Protein AF-A0A967JUR2-F1 (afdb_monomer)

Sequence (58 aa):
SHIQYEATIEDPEVFSRPWTISLLLYRHVEPDAQLLEFRCVPFSEKLLYREVLPDTAE

Foldseek 3Di:
DKDFDKDWDQDVVPDVGIDMDTDIGDDDPDPPDDDDDDPPCVVCCCVPCVVPDPPPDD

Secondary structure (DSSP, 8-state):
-EEEEEEEE--TTT-SS-EEEEEEEEPP-STT-------HHHHHHHHHSTTTS-TT--

Mean predicted aligned error: 9.86 Å

Radius of gyration: 20.63 Å; Cα contacts (8 Å, |Δi|>4): 43; chains: 1; bounding box: 49×25×43 Å

pLDDT: mean 86.67, std 10.27, range [51.53, 98.19]

Solvent-accessible surface area (backbone atoms only — not comparable to full-atom values): 4071 Å² total; per-residue (Å²): 122,71,43,85,44,73,51,76,47,72,57,71,94,84,35,98,63,70,51,72,53,77,50,78,47,78,63,83,79,56,98,80,68,71,86,80,83,78,60,58,66,79,59,46,45,62,71,76,38,55,93,74,55,68,98,78,77,126

Structure (mmCIF, N/CA/C/O backbone):
data_AF-A0A967JUR2-F1
#
_entry.id   AF-A0A967JUR2-F1
#
loop_
_atom_site.group_PDB
_atom_site.id
_atom_site.type_symbol
_atom_site.label_atom_id
_atom_site.label_alt_id
_atom_site.label_comp_id
_atom_site.label_asym_id
_atom_site.label_entity_id
_atom_site.label_seq_id
_atom_site.pdbx_PDB_ins_code
_atom_site.Cartn_x
_atom_site.Cartn_y
_atom_site.Cartn_z
_atom_site.occupancy
_atom_site.B_iso_or_equiv
_atom_site.auth_seq_id
_atom_site.auth_comp_id
_atom_site.auth_asym_id
_atom_site.auth_atom_id
_atom_site.pdbx_PDB_model_num
ATOM 1 N N . SER A 1 1 ? 6.725 4.909 16.218 1.00 75.69 1 SER A N 1
ATOM 2 C CA . SER A 1 1 ? 5.262 4.795 16.395 1.00 75.69 1 SER A CA 1
ATOM 3 C C . SER A 1 1 ? 4.714 4.023 15.207 1.00 75.69 1 SER A C 1
ATOM 5 O O . SER A 1 1 ? 5.101 4.354 14.093 1.00 75.69 1 SER A O 1
ATOM 7 N N . HIS A 1 2 ? 3.929 2.970 15.429 1.00 85.44 2 HIS A N 1
ATOM 8 C CA . HIS A 1 2 ? 3.332 2.133 14.377 1.00 85.44 2 HIS A CA 1
ATOM 9 C C . HIS A 1 2 ? 1.813 2.328 14.356 1.00 85.44 2 HIS A C 1
ATOM 11 O O . HIS A 1 2 ? 1.235 2.727 15.367 1.00 85.44 2 HIS A O 1
ATOM 17 N N . ILE A 1 3 ? 1.177 2.060 13.216 1.00 92.06 3 ILE A N 1
ATOM 18 C CA . ILE A 1 3 ? -0.277 2.173 13.059 1.00 92.06 3 ILE A CA 1
ATOM 19 C C . ILE A 1 3 ? -0.836 0.778 12.804 1.00 92.06 3 ILE A C 1
ATOM 21 O O . ILE A 1 3 ? -0.467 0.140 11.820 1.00 92.06 3 ILE A O 1
ATOM 25 N N . GLN A 1 4 ? -1.735 0.315 13.673 1.00 94.25 4 GLN A N 1
ATOM 26 C CA . GLN A 1 4 ? -2.569 -0.840 13.359 1.00 94.25 4 GLN A CA 1
ATOM 27 C C . GLN A 1 4 ? -3.639 -0.375 12.370 1.00 94.25 4 GLN A C 1
ATOM 29 O O . GLN A 1 4 ? -4.505 0.422 12.728 1.00 94.25 4 GLN A O 1
ATOM 34 N N . TYR A 1 5 ? -3.533 -0.817 11.120 1.00 95.19 5 TYR A N 1
ATOM 35 C CA . TYR A 1 5 ? -4.476 -0.467 10.068 1.00 95.19 5 TYR A CA 1
ATOM 36 C C . TYR A 1 5 ? -5.425 -1.635 9.825 1.00 95.19 5 TYR A C 1
ATOM 38 O O . TYR A 1 5 ? -4.986 -2.763 9.588 1.00 95.19 5 TYR A O 1
ATOM 46 N N . GLU A 1 6 ? -6.720 -1.345 9.868 1.00 97.50 6 GLU A N 1
ATOM 47 C CA . GLU A 1 6 ? -7.782 -2.295 9.571 1.00 97.50 6 GLU A CA 1
ATOM 48 C C . GLU A 1 6 ? -8.797 -1.636 8.638 1.00 97.50 6 GLU A C 1
ATOM 50 O O . GLU A 1 6 ? -9.208 -0.495 8.864 1.00 97.50 6 GLU A O 1
ATOM 55 N N . ALA A 1 7 ? -9.169 -2.341 7.571 1.00 97.00 7 ALA A N 1
ATOM 56 C CA . ALA A 1 7 ? -10.164 -1.874 6.614 1.00 97.00 7 ALA A CA 1
ATOM 57 C C . ALA A 1 7 ? -10.998 -3.042 6.087 1.00 97.00 7 ALA A C 1
ATOM 59 O O . ALA A 1 7 ? -10.459 -4.083 5.711 1.00 97.00 7 ALA A O 1
ATOM 60 N N . THR A 1 8 ? -12.313 -2.849 6.026 1.00 98.19 8 THR A N 1
ATOM 61 C CA . THR A 1 8 ? -13.242 -3.789 5.393 1.00 98.19 8 THR A CA 1
ATOM 62 C C . THR A 1 8 ? -13.545 -3.313 3.980 1.00 98.19 8 THR A C 1
ATOM 64 O O . THR A 1 8 ? -13.894 -2.153 3.771 1.00 98.19 8 THR A O 1
ATOM 67 N N . ILE A 1 9 ? -13.387 -4.209 3.011 1.00 97.69 9 ILE A N 1
ATOM 68 C CA . ILE A 1 9 ? -13.658 -3.968 1.596 1.00 97.69 9 ILE A CA 1
ATOM 69 C C . ILE A 1 9 ? -14.984 -4.643 1.258 1.00 97.69 9 ILE A C 1
ATOM 71 O O . ILE A 1 9 ? -15.124 -5.853 1.431 1.00 97.69 9 ILE A O 1
ATOM 75 N N . GLU A 1 10 ? -15.946 -3.853 0.781 1.00 98.19 10 GLU A N 1
ATOM 76 C CA . GLU A 1 10 ? -17.337 -4.280 0.555 1.00 98.19 10 GLU A CA 1
ATOM 77 C C . GLU A 1 10 ? -17.776 -4.186 -0.918 1.00 98.19 10 GLU A C 1
ATOM 79 O O . GLU A 1 10 ? -18.966 -4.257 -1.198 1.00 98.19 10 GLU A O 1
ATOM 84 N N . ASP A 1 11 ? -16.842 -4.025 -1.862 1.00 97.38 11 ASP A N 1
ATOM 85 C CA . ASP A 1 11 ? -17.141 -3.832 -3.290 1.00 97.38 11 ASP A CA 1
ATOM 86 C C . ASP A 1 11 ? -17.611 -5.137 -3.980 1.00 97.38 11 ASP A C 1
ATOM 88 O O . ASP A 1 11 ? -16.795 -6.049 -4.173 1.00 97.38 11 ASP A O 1
ATOM 92 N N . PRO A 1 12 ? -18.897 -5.238 -4.383 1.00 96.69 12 PRO A N 1
ATOM 93 C CA . PRO A 1 12 ? -19.455 -6.440 -4.995 1.00 96.69 12 PRO A CA 1
ATOM 94 C C . PRO A 1 12 ? -19.189 -6.552 -6.504 1.00 96.69 12 PRO A C 1
ATOM 96 O O . PRO A 1 12 ? -19.404 -7.623 -7.068 1.00 96.69 12 PRO A O 1
ATOM 99 N N . GLU A 1 13 ? -18.756 -5.481 -7.179 1.00 97.94 13 GLU A N 1
AT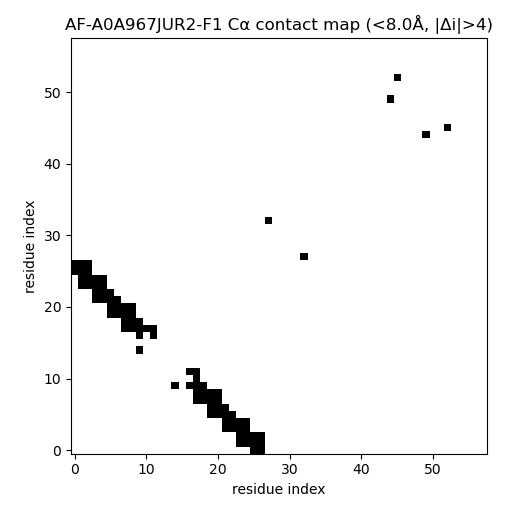OM 100 C CA . GLU A 1 13 ? -18.397 -5.541 -8.604 1.00 97.94 13 GLU A CA 1
ATOM 101 C C . GLU A 1 13 ? -17.033 -6.213 -8.794 1.00 97.94 13 GLU A C 1
ATOM 103 O O . GLU A 1 13 ? -16.787 -6.866 -9.810 1.00 97.94 13 GLU A O 1
ATOM 108 N N . VAL A 1 14 ? -16.159 -6.089 -7.791 1.00 97.81 14 VAL A N 1
ATOM 109 C CA . VAL A 1 14 ? -14.793 -6.626 -7.816 1.00 97.81 14 VAL A CA 1
ATOM 110 C C . VAL A 1 14 ? -14.662 -7.926 -7.015 1.00 97.81 14 VAL A C 1
ATOM 112 O O . VAL A 1 14 ? -13.938 -8.832 -7.437 1.00 97.81 14 VAL A O 1
ATOM 115 N N . PHE A 1 15 ? -15.342 -8.052 -5.867 1.00 97.75 15 PHE A N 1
ATOM 116 C CA . PHE A 1 15 ? -15.156 -9.173 -4.939 1.00 97.75 15 PHE A CA 1
ATOM 117 C C . PHE A 1 15 ? -16.432 -9.993 -4.710 1.00 97.75 15 PHE A C 1
ATOM 119 O O . PHE A 1 15 ? -17.535 -9.472 -4.602 1.00 97.75 15 PHE A O 1
ATOM 126 N N . SER A 1 16 ? -16.271 -11.313 -4.552 1.00 97.69 16 SER A N 1
ATOM 127 C CA . SER A 1 16 ? -17.392 -12.244 -4.329 1.00 97.69 16 SER A CA 1
ATOM 128 C C . SER A 1 16 ? -18.003 -12.178 -2.926 1.00 97.69 16 SER A C 1
ATOM 130 O O . SER A 1 16 ? -19.104 -12.682 -2.709 1.00 97.69 16 SER A O 1
ATOM 132 N N . ARG A 1 17 ? -17.284 -11.601 -1.959 1.00 97.19 17 ARG A N 1
ATOM 133 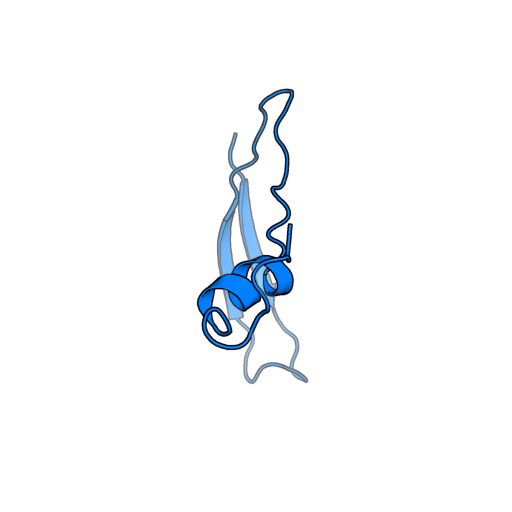C CA . ARG A 1 17 ? -17.747 -11.373 -0.586 1.00 97.19 17 ARG A CA 1
ATOM 134 C C . ARG A 1 17 ? -16.944 -10.248 0.074 1.00 97.19 17 ARG A C 1
ATOM 136 O O . ARG A 1 17 ? -15.760 -10.112 -0.250 1.00 97.19 17 ARG A O 1
ATOM 143 N N . PRO A 1 18 ? -17.529 -9.522 1.044 1.00 98.06 18 PRO A N 1
ATOM 144 C CA . PRO A 1 18 ? -16.779 -8.600 1.881 1.00 98.06 18 PRO A CA 1
ATOM 145 C C . PRO A 1 18 ? -15.657 -9.303 2.642 1.00 98.06 18 PRO A C 1
ATOM 147 O O . PRO A 1 18 ? -15.802 -10.452 3.075 1.00 98.06 18 PRO A O 1
ATOM 150 N N . TRP A 1 19 ? -14.539 -8.611 2.816 1.00 97.94 19 TRP A N 1
ATOM 151 C CA . TRP A 1 19 ? -13.395 -9.120 3.565 1.00 97.94 19 TRP A CA 1
ATOM 152 C C . TRP A 1 19 ? -12.629 -7.983 4.236 1.00 97.94 19 TRP A C 1
ATOM 154 O O . TRP A 1 19 ? -12.696 -6.834 3.804 1.00 97.94 19 TRP A O 1
ATOM 164 N N . THR A 1 20 ? -11.899 -8.307 5.302 1.00 98.12 20 THR A N 1
ATOM 165 C CA . THR A 1 20 ? -11.157 -7.328 6.103 1.00 98.12 20 THR A CA 1
ATOM 166 C C . THR A 1 20 ? -9.662 -7.573 5.975 1.00 98.12 20 THR A C 1
ATOM 168 O O . THR A 1 20 ? -9.193 -8.700 6.149 1.00 98.12 20 THR A O 1
ATOM 171 N N . ILE A 1 21 ? -8.911 -6.516 5.673 1.00 96.81 21 ILE A N 1
ATOM 172 C CA . ILE A 1 21 ? -7.451 -6.510 5.721 1.00 96.81 21 ILE A CA 1
ATOM 173 C C . ILE A 1 21 ? -6.99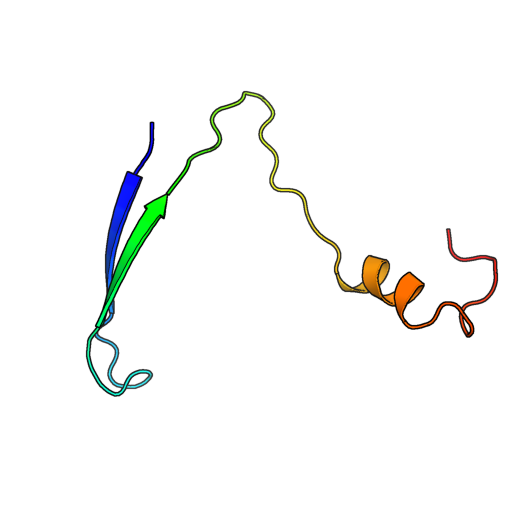7 -5.961 7.073 1.00 96.81 21 ILE A C 1
ATOM 175 O O . ILE A 1 21 ? -7.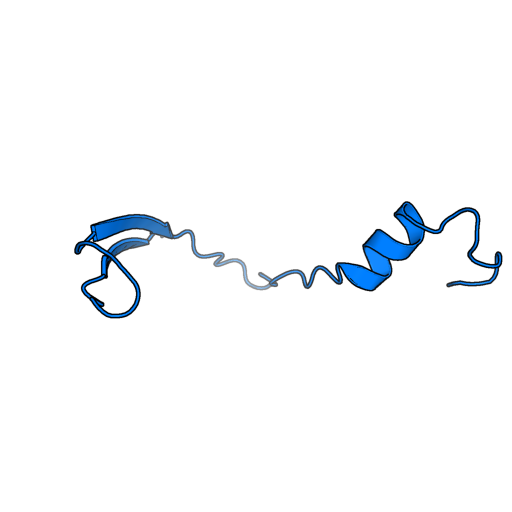528 -4.958 7.544 1.00 96.81 21 ILE A O 1
ATOM 179 N N . SER A 1 2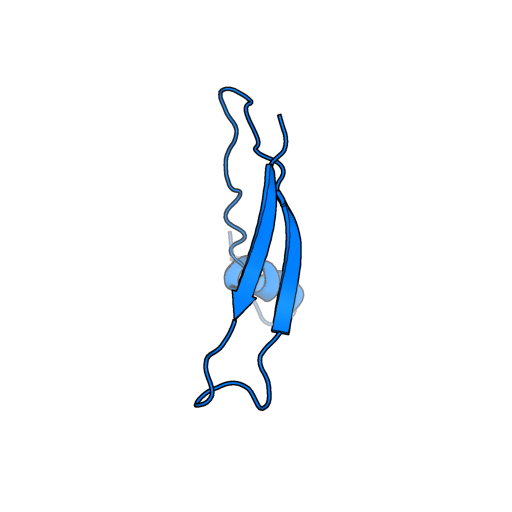2 ? -6.007 -6.606 7.690 1.00 96.88 22 SER A N 1
ATOM 180 C CA . SER A 1 22 ? -5.386 -6.143 8.932 1.00 96.88 22 SER A CA 1
ATOM 181 C C . SER A 1 22 ? -3.876 -6.247 8.806 1.00 96.88 22 SER A C 1
ATOM 183 O O . SER A 1 22 ? -3.339 -7.314 8.500 1.00 96.88 22 SER A O 1
ATOM 185 N N . LEU A 1 23 ? -3.192 -5.120 8.983 1.00 94.81 23 LEU A N 1
ATOM 186 C CA . LEU A 1 23 ? -1.745 -5.032 8.849 1.00 94.81 23 LEU A CA 1
ATOM 187 C C . LEU A 1 23 ? -1.170 -3.937 9.747 1.00 94.81 23 LEU A C 1
ATOM 189 O O . LEU A 1 23 ? -1.844 -2.978 10.124 1.00 94.81 23 LEU A O 1
ATOM 193 N N . LEU A 1 24 ? 0.110 -4.085 10.075 1.00 94.94 24 LEU A N 1
ATOM 194 C CA . LEU A 1 24 ? 0.856 -3.123 10.872 1.00 94.94 24 LEU A CA 1
ATOM 195 C C . LEU A 1 24 ? 1.659 -2.206 9.942 1.00 94.94 24 LEU A C 1
ATOM 197 O O . LEU A 1 24 ? 2.590 -2.655 9.274 1.00 94.94 24 LEU A O 1
ATOM 201 N N . LEU A 1 25 ? 1.302 -0.922 9.891 1.00 90.56 25 LEU A N 1
ATOM 202 C CA . LEU A 1 25 ? 2.018 0.079 9.105 1.00 90.56 25 LEU A CA 1
ATOM 203 C C . LEU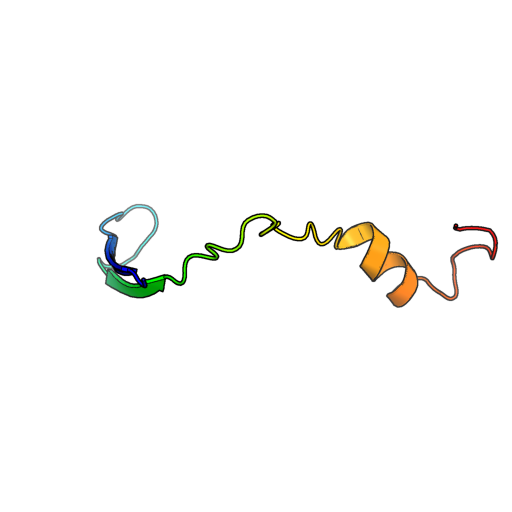 A 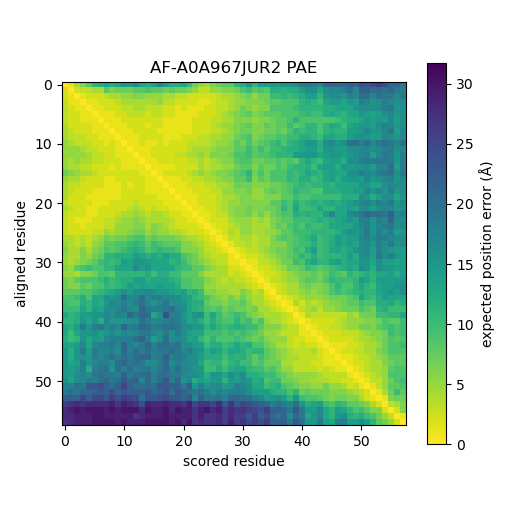1 25 ? 3.168 0.671 9.918 1.00 90.56 25 LEU A C 1
ATOM 205 O O . LEU A 1 25 ? 2.969 1.313 10.958 1.00 90.56 25 LEU A O 1
ATOM 209 N N . TYR A 1 26 ? 4.377 0.497 9.395 1.00 87.75 26 TYR A N 1
ATOM 210 C CA . TYR A 1 26 ? 5.576 1.131 9.917 1.00 87.75 26 TYR A CA 1
ATOM 211 C C . TYR A 1 26 ? 5.831 2.433 9.176 1.00 87.75 26 TYR A C 1
ATOM 213 O O . TYR A 1 26 ? 5.990 2.461 7.958 1.00 87.75 26 TYR A O 1
ATOM 221 N N . ARG A 1 27 ? 5.876 3.526 9.933 1.00 83.81 27 ARG A N 1
ATOM 222 C CA . ARG A 1 27 ? 6.274 4.823 9.405 1.00 83.81 27 ARG A CA 1
ATOM 223 C C . ARG A 1 27 ? 7.775 4.995 9.598 1.00 83.81 27 ARG A C 1
ATOM 225 O O . ARG A 1 27 ? 8.237 4.991 10.738 1.00 83.81 27 ARG A O 1
ATOM 232 N N . HIS A 1 28 ? 8.492 5.206 8.501 1.00 85.69 28 HIS A N 1
ATOM 233 C CA . HIS A 1 28 ? 9.844 5.756 8.535 1.00 85.69 28 HIS A CA 1
ATOM 234 C C . HIS A 1 28 ? 9.767 7.216 9.002 1.00 85.69 28 HIS A C 1
ATOM 236 O O . HIS A 1 28 ? 8.985 8.007 8.467 1.00 85.69 28 HIS A O 1
ATOM 242 N N . VAL A 1 29 ? 10.481 7.540 10.079 1.00 84.19 29 VAL A N 1
ATOM 243 C CA . VAL A 1 29 ? 10.440 8.853 10.761 1.00 84.19 29 VAL A CA 1
ATOM 244 C C . VAL A 1 29 ? 11.802 9.541 10.777 1.00 84.19 29 VAL A C 1
ATOM 246 O O . VAL A 1 29 ? 11.954 10.600 11.382 1.00 84.19 29 VAL A O 1
ATOM 249 N N . GLU A 1 30 ? 12.796 8.933 10.142 1.00 87.44 30 GLU A N 1
ATOM 250 C CA . GLU A 1 30 ? 14.141 9.465 10.019 1.00 87.44 30 GLU A CA 1
ATOM 251 C C . GLU A 1 30 ? 14.124 10.744 9.155 1.00 87.44 30 GLU A C 1
ATOM 253 O O . GLU A 1 30 ? 13.384 10.786 8.169 1.00 87.44 30 GLU A O 1
ATOM 258 N N . PRO A 1 31 ? 14.923 11.782 9.484 1.00 85.94 31 PRO A N 1
ATOM 259 C CA . PRO A 1 31 ? 14.912 13.066 8.770 1.00 85.94 31 PRO A CA 1
ATOM 260 C C . PRO A 1 31 ? 15.087 12.962 7.248 1.00 85.94 31 PRO A C 1
ATOM 262 O O . PRO A 1 31 ? 14.490 13.746 6.517 1.00 85.94 31 PRO A O 1
ATOM 265 N N . ASP A 1 32 ? 15.841 11.962 6.786 1.00 86.88 32 ASP A N 1
ATOM 266 C CA . ASP A 1 32 ? 16.165 11.726 5.375 1.00 86.88 32 ASP A CA 1
ATOM 267 C C . ASP A 1 32 ? 15.557 10.416 4.843 1.00 86.88 32 ASP A C 1
ATOM 269 O O . ASP A 1 32 ? 16.099 9.788 3.933 1.00 86.88 32 ASP A O 1
ATOM 273 N N . ALA A 1 33 ? 14.444 9.955 5.423 1.00 87.25 33 ALA A N 1
ATOM 274 C CA . ALA A 1 33 ? 13.739 8.785 4.913 1.00 87.25 33 ALA A CA 1
ATOM 275 C C . ALA A 1 33 ? 13.252 9.036 3.475 1.00 87.25 33 ALA A C 1
ATOM 277 O O . ALA A 1 33 ? 12.399 9.891 3.231 1.00 87.25 33 ALA A O 1
ATOM 278 N N . GLN A 1 34 ? 13.775 8.267 2.519 1.00 83.75 34 GLN A N 1
ATOM 279 C CA . GLN A 1 34 ? 13.399 8.346 1.108 1.00 83.75 34 GLN A CA 1
ATOM 280 C C . GLN A 1 34 ? 12.784 7.028 0.642 1.00 83.75 34 GLN A C 1
ATOM 282 O O . GLN A 1 34 ? 13.280 5.945 0.955 1.00 83.75 34 GLN A O 1
ATOM 287 N N . LEU A 1 35 ? 11.709 7.124 -0.141 1.00 82.81 35 LEU A N 1
ATOM 288 C CA . LEU A 1 35 ? 11.221 5.992 -0.918 1.00 82.81 35 LEU A CA 1
ATOM 289 C C . LEU A 1 35 ? 12.193 5.772 -2.076 1.00 82.81 35 LEU A C 1
ATOM 291 O O . LEU A 1 35 ? 12.309 6.616 -2.962 1.00 82.81 35 LEU A O 1
ATOM 295 N N . LEU A 1 36 ? 12.906 4.648 -2.053 1.00 82.62 36 LEU A N 1
ATOM 296 C CA . LEU A 1 36 ? 13.782 4.275 -3.155 1.00 82.62 36 LEU A CA 1
ATOM 297 C C . LEU A 1 36 ? 12.932 3.917 -4.373 1.00 82.62 36 LEU A C 1
ATOM 299 O O . LEU A 1 36 ? 12.160 2.957 -4.353 1.00 82.62 36 LEU A O 1
ATOM 303 N N . GLU A 1 37 ? 13.097 4.675 -5.450 1.00 80.31 37 GLU A N 1
ATOM 304 C CA . GLU A 1 37 ? 12.516 4.320 -6.736 1.00 80.31 37 GLU A CA 1
ATOM 305 C C . GLU A 1 37 ? 13.293 3.150 -7.341 1.00 80.31 37 GLU A C 1
ATOM 307 O O . GLU A 1 37 ? 14.429 3.291 -7.800 1.00 80.31 37 GLU A O 1
ATOM 312 N N . PHE A 1 38 ? 12.670 1.973 -7.375 1.00 79.56 38 PHE A N 1
ATOM 313 C CA . PHE A 1 38 ? 13.213 0.852 -8.126 1.00 79.56 38 PHE A CA 1
ATOM 314 C C . PHE A 1 38 ? 12.781 0.953 -9.590 1.00 79.56 38 PHE A C 1
ATOM 316 O O . PHE A 1 38 ? 11.652 0.612 -9.955 1.00 79.56 38 PHE A O 1
ATOM 323 N N . ARG A 1 39 ? 13.691 1.402 -10.461 1.00 80.62 39 ARG A N 1
ATOM 324 C CA . ARG A 1 39 ? 13.464 1.376 -11.911 1.00 80.62 39 ARG A CA 1
ATOM 325 C C . ARG A 1 39 ? 13.619 -0.052 -12.435 1.00 80.62 39 ARG A C 1
ATOM 327 O O . ARG A 1 39 ? 14.688 -0.443 -12.895 1.00 80.62 39 ARG A O 1
ATOM 334 N N . CYS A 1 40 ? 12.529 -0.815 -12.362 1.00 83.94 40 CYS A N 1
ATOM 335 C CA . CYS A 1 40 ? 12.499 -2.235 -12.715 1.00 83.94 40 CYS A CA 1
ATOM 336 C C . CYS A 1 40 ? 13.033 -2.512 -14.126 1.00 83.94 40 CYS A C 1
ATOM 338 O O . CYS A 1 40 ? 13.912 -3.353 -14.286 1.00 83.94 40 CYS A O 1
ATOM 340 N N . VAL A 1 41 ? 12.564 -1.778 -15.141 1.00 84.88 41 VAL A N 1
ATOM 341 C CA . VAL A 1 41 ? 12.949 -2.032 -16.540 1.00 84.88 41 VAL A CA 1
ATOM 342 C C . VAL A 1 41 ? 14.454 -1.807 -16.771 1.00 84.88 41 VAL A C 1
ATOM 344 O O . VAL A 1 41 ? 15.124 -2.796 -17.056 1.00 84.88 41 VAL A O 1
ATOM 347 N N . PRO A 1 42 ? 15.041 -0.618 -16.510 1.00 78.88 42 PRO A N 1
ATOM 348 C CA . PRO A 1 42 ? 16.484 -0.412 -16.683 1.00 78.88 42 PRO A CA 1
ATOM 349 C C . PRO A 1 42 ? 17.359 -1.389 -15.883 1.00 78.88 42 PRO A C 1
ATOM 351 O O . PRO 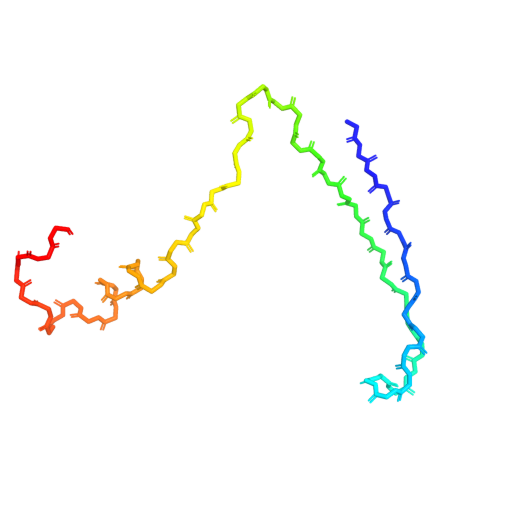A 1 42 ? 18.444 -1.765 -16.320 1.00 78.88 42 PRO A O 1
ATOM 354 N N . PHE A 1 43 ? 16.902 -1.806 -14.698 1.00 80.38 43 PHE A N 1
ATOM 355 C CA . PHE A 1 43 ? 17.644 -2.746 -13.861 1.00 80.38 43 PHE A CA 1
ATOM 356 C C . PHE A 1 43 ? 17.554 -4.190 -14.380 1.00 80.38 43 PHE A C 1
ATOM 358 O O . PHE A 1 43 ? 18.552 -4.910 -14.411 1.00 80.38 43 PHE A O 1
ATOM 365 N N . SER A 1 44 ? 16.365 -4.617 -14.807 1.00 85.69 44 SER A N 1
ATOM 366 C CA . SER A 1 44 ? 16.115 -5.968 -15.322 1.00 85.69 44 SER A CA 1
ATOM 367 C C . SER A 1 44 ? 16.656 -6.182 -16.735 1.00 85.69 44 SER A C 1
ATOM 369 O O . SER A 1 44 ? 17.064 -7.294 -17.052 1.00 85.69 44 SER A O 1
ATOM 371 N N . GLU A 1 45 ? 16.746 -5.141 -17.566 1.00 84.12 45 GLU A N 1
ATOM 372 C CA . GLU A 1 45 ? 17.292 -5.239 -18.925 1.00 84.12 45 GLU A CA 1
ATOM 373 C C . GLU A 1 45 ? 18.745 -5.722 -18.930 1.00 84.12 45 GLU A C 1
ATOM 375 O O . GLU A 1 45 ? 19.088 -6.624 -19.694 1.00 84.12 45 GLU A O 1
ATOM 380 N N . LYS A 1 46 ? 19.583 -5.204 -18.021 1.00 79.38 46 LYS A N 1
ATOM 381 C CA . LYS A 1 46 ? 20.979 -5.651 -17.869 1.00 79.38 46 LYS A CA 1
ATOM 382 C C . LYS A 1 46 ? 21.082 -7.116 -17.412 1.00 79.38 46 LYS A C 1
ATOM 384 O O . LYS A 1 46 ? 22.073 -7.775 -17.716 1.00 79.38 46 LYS A O 1
ATOM 389 N N . LEU A 1 47 ? 20.075 -7.635 -16.700 1.00 83.94 47 LEU A N 1
ATOM 390 C CA . LEU A 1 47 ? 19.994 -9.042 -16.278 1.00 83.94 47 LEU A CA 1
ATOM 391 C C . LEU A 1 47 ? 19.484 -9.960 -17.397 1.00 83.94 47 LEU A C 1
ATOM 393 O O . LEU A 1 47 ? 20.018 -11.050 -17.576 1.00 83.94 47 LEU A O 1
ATOM 397 N N . LEU A 1 48 ? 18.457 -9.530 -18.133 1.00 85.31 48 LEU A N 1
ATOM 398 C CA . LEU A 1 48 ? 17.755 -10.343 -19.131 1.00 85.31 48 LEU A CA 1
ATOM 399 C C . LEU A 1 48 ? 18.429 -10.330 -20.507 1.00 85.31 48 LEU A C 1
ATOM 401 O O . LEU A 1 48 ? 18.416 -11.343 -21.198 1.00 85.31 48 LEU A O 1
ATOM 405 N N . TYR A 1 49 ? 19.019 -9.204 -20.907 1.00 85.75 49 TYR A N 1
ATOM 406 C CA . TYR A 1 49 ? 19.521 -8.982 -22.268 1.00 85.75 49 TYR A CA 1
ATOM 407 C C . TYR A 1 49 ? 21.032 -8.760 -22.326 1.00 85.75 49 TYR A C 1
ATOM 409 O O . TYR A 1 49 ? 21.542 -8.249 -23.320 1.00 85.75 49 TYR A O 1
ATOM 417 N N . ARG A 1 50 ? 21.766 -9.173 -21.285 1.00 77.44 50 ARG A N 1
ATOM 418 C CA . ARG A 1 50 ? 23.223 -8.998 -21.174 1.00 77.44 50 ARG A CA 1
ATOM 419 C C . ARG A 1 50 ? 23.994 -9.404 -22.432 1.00 77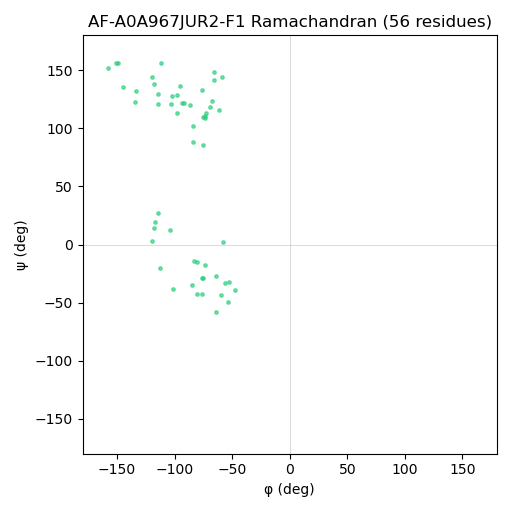.44 50 ARG A C 1
ATOM 421 O O . ARG A 1 50 ? 24.958 -8.747 -22.788 1.00 77.44 50 ARG A O 1
ATOM 428 N N . GLU A 1 51 ? 23.580 -10.488 -23.078 1.00 83.38 51 GLU A N 1
ATOM 429 C CA . GLU A 1 51 ? 24.265 -11.061 -24.244 1.00 83.38 51 GLU A CA 1
ATOM 430 C C . GLU A 1 51 ? 23.947 -10.333 -25.560 1.00 83.38 51 GLU A C 1
ATOM 432 O O . GLU A 1 51 ? 24.631 -10.537 -26.559 1.00 83.38 51 GLU A O 1
ATOM 437 N N . VAL A 1 52 ? 22.901 -9.502 -25.572 1.00 83.06 52 VAL A N 1
ATOM 438 C CA . VAL A 1 52 ? 22.361 -8.852 -26.779 1.00 83.06 52 VAL A CA 1
ATOM 439 C C . VAL A 1 52 ? 22.580 -7.336 -26.751 1.00 83.06 52 VAL A C 1
ATOM 441 O O . VAL A 1 52 ? 22.539 -6.683 -27.794 1.00 83.06 52 VAL A O 1
ATOM 444 N N . LEU A 1 53 ? 22.814 -6.763 -25.567 1.00 75.19 53 LEU A N 1
ATOM 445 C CA . LEU A 1 53 ? 23.118 -5.346 -25.408 1.00 75.19 53 LEU A CA 1
ATOM 446 C C . LEU A 1 53 ? 24.576 -5.060 -25.820 1.00 75.19 53 LEU A C 1
ATOM 448 O O . LEU A 1 53 ? 25.478 -5.777 -25.391 1.00 75.19 53 LEU A O 1
ATOM 452 N N . PRO A 1 54 ? 24.835 -4.018 -26.632 1.00 71.81 54 PRO A N 1
ATOM 453 C CA . PRO A 1 54 ? 26.196 -3.594 -26.953 1.00 71.81 54 PRO A CA 1
ATOM 454 C C . PRO A 1 54 ? 26.911 -3.055 -25.701 1.00 71.81 54 PRO A C 1
ATOM 456 O O . PRO A 1 54 ? 26.273 -2.431 -24.853 1.00 71.81 54 PRO A O 1
ATOM 459 N N . ASP A 1 55 ? 28.237 -3.231 -25.617 1.00 68.44 55 ASP A N 1
ATOM 460 C CA . ASP A 1 55 ? 29.103 -2.887 -24.462 1.00 68.44 55 ASP A CA 1
ATOM 461 C C . ASP A 1 55 ? 29.080 -1.400 -24.018 1.00 68.44 55 ASP A C 1
ATOM 463 O O . ASP A 1 55 ? 29.788 -1.007 -23.095 1.00 68.44 55 ASP A O 1
ATOM 467 N N . THR A 1 56 ? 28.272 -0.547 -24.651 1.00 64.25 56 THR A N 1
ATOM 468 C CA . THR A 1 56 ? 28.234 0.909 -24.448 1.00 64.25 56 THR A CA 1
ATOM 469 C C . THR A 1 56 ? 27.047 1.415 -23.619 1.00 64.25 56 THR A C 1
ATOM 471 O O . THR A 1 56 ? 26.784 2.614 -23.619 1.00 64.25 56 THR A O 1
ATOM 474 N N . ALA A 1 57 ? 26.291 0.548 -22.944 1.00 59.06 57 ALA A N 1
ATOM 475 C CA . ALA A 1 57 ? 25.176 0.984 -22.098 1.00 59.06 57 ALA A CA 1
ATOM 476 C C . ALA A 1 57 ? 25.651 1.388 -20.684 1.00 59.06 57 ALA A C 1
ATOM 478 O O . ALA A 1 57 ? 25.662 0.555 -19.770 1.00 59.06 57 ALA A O 1
ATOM 479 N N . GLU A 1 58 ? 26.034 2.663 -20.515 1.00 51.53 58 GLU A N 1
ATOM 480 C CA . GLU A 1 58 ? 26.178 3.323 -19.198 1.00 51.53 58 GLU A CA 1
ATOM 481 C C . GLU A 1 58 ? 24.872 3.221 -18.384 1.00 51.53 58 GLU A C 1
ATOM 483 O O . GLU A 1 58 ? 23.825 3.725 -18.844 1.00 51.53 58 GLU A O 1
#